Protein AF-A0A5S3YLX5-F1 (afdb_monomer_lite)

Foldseek 3Di:
DVPPDDPVQDPVNVVVCLVPPLPQVVVLCVLVVVLVVVVVVLVVQCPDPVDDQQAAEAEDEASSLLSQLQNQLVPVSHAEYERAAYQQDPPSNVNSRSLVRLLSRPHNYYHYHHDCDDPRAHPVSSVVSVVSNVD

Radius of gyration: 15.08 Å; chains: 1; bounding box: 37×38×43 Å

Sequence (135 aa):
HGKRKNPDYNLIDVMRDIDWWGKREPYENMVIDSVKDHRVLIDWIATQPQFDQNQISVAGYSMGGQISLILAALDKRVDNVLSIVPPYLTNAVARVAIKNFATAVDSPKVWLVSADDDEYASERENEALFDAIAS

Structure (mmCIF, N/CA/C/O backbone):
data_AF-A0A5S3YLX5-F1
#
_entry.id   AF-A0A5S3YLX5-F1
#
loop_
_atom_site.group_PDB
_atom_site.id
_atom_site.type_symbol
_atom_site.label_atom_id
_atom_site.label_alt_id
_atom_site.label_comp_id
_atom_site.label_asym_id
_atom_site.label_entity_id
_atom_site.label_seq_id
_atom_site.pdbx_PDB_ins_code
_atom_site.Cartn_x
_atom_site.Cartn_y
_atom_site.Cartn_z
_atom_site.occupancy
_atom_site.B_iso_or_equiv
_atom_site.auth_seq_id
_atom_site.auth_comp_id
_atom_site.auth_asym_id
_atom_site.auth_atom_id
_atom_site.pdbx_PDB_model_num
ATOM 1 N N . HIS A 1 1 ? -6.038 -13.917 -3.018 1.00 53.56 1 HIS A N 1
ATOM 2 C CA . HIS A 1 1 ? -5.029 -14.506 -3.944 1.00 53.56 1 HIS A CA 1
ATOM 3 C C . HIS A 1 1 ? -5.246 -15.972 -4.363 1.00 53.56 1 HIS A C 1
ATOM 5 O O . HIS A 1 1 ? -4.885 -16.309 -5.483 1.00 53.56 1 HIS A O 1
ATOM 11 N N . GLY A 1 2 ? -5.821 -16.860 -3.537 1.00 56.88 2 GLY A N 1
ATOM 12 C CA . GLY A 1 2 ? -5.718 -18.322 -3.737 1.00 56.88 2 GLY A CA 1
ATOM 13 C C . GLY A 1 2 ? -6.215 -18.921 -5.068 1.00 56.88 2 GLY A C 1
ATOM 14 O O . GLY A 1 2 ? -5.573 -19.831 -5.572 1.00 56.88 2 GLY A O 1
ATOM 15 N N . LYS A 1 3 ? -7.313 -18.423 -5.663 1.00 57.94 3 LYS A N 1
ATOM 16 C CA . LYS A 1 3 ? -7.884 -18.991 -6.911 1.00 57.94 3 LYS A CA 1
ATOM 17 C C . LYS A 1 3 ? -7.549 -18.223 -8.197 1.00 57.94 3 LYS A C 1
ATOM 19 O O . LYS A 1 3 ? -7.834 -18.716 -9.278 1.00 57.94 3 LYS A O 1
ATOM 24 N N . ARG A 1 4 ? -6.980 -17.018 -8.081 1.00 69.94 4 ARG A N 1
ATOM 25 C CA . ARG A 1 4 ? -6.622 -16.147 -9.221 1.00 69.94 4 ARG A CA 1
ATOM 26 C C . ARG A 1 4 ? -5.136 -16.191 -9.569 1.00 69.94 4 ARG A C 1
ATOM 28 O O . ARG A 1 4 ? -4.715 -15.577 -10.540 1.00 69.94 4 ARG A O 1
ATOM 35 N N . LYS A 1 5 ? -4.336 -16.889 -8.763 1.00 67.44 5 LYS A N 1
ATOM 36 C CA . LYS A 1 5 ? -2.916 -17.078 -9.036 1.00 67.44 5 LYS A CA 1
ATOM 37 C C . LYS A 1 5 ? -2.777 -18.012 -10.238 1.00 67.44 5 LYS A C 1
ATOM 39 O O . LYS A 1 5 ? -3.171 -19.171 -10.147 1.00 67.44 5 LYS A O 1
ATOM 44 N N . ASN A 1 6 ? -2.224 -17.506 -11.336 1.00 75.81 6 ASN A N 1
ATOM 45 C CA . ASN A 1 6 ? -1.800 -18.343 -12.448 1.00 75.81 6 ASN A CA 1
ATOM 46 C C . ASN A 1 6 ? -0.434 -18.961 -12.084 1.00 75.81 6 ASN A C 1
ATOM 48 O O . ASN A 1 6 ? 0.520 -18.208 -11.882 1.00 75.81 6 ASN A O 1
ATOM 52 N N . PRO A 1 7 ? -0.318 -20.290 -11.923 1.00 75.06 7 PRO A N 1
ATOM 53 C CA . PRO A 1 7 ? 0.957 -20.921 -11.588 1.00 75.06 7 PRO A CA 1
ATOM 54 C C . PRO A 1 7 ? 2.015 -20.742 -12.687 1.00 75.06 7 PRO A C 1
ATOM 56 O O . PRO A 1 7 ? 3.198 -20.704 -12.361 1.00 75.06 7 PRO A O 1
ATOM 59 N N . ASP A 1 8 ? 1.591 -20.554 -13.939 1.00 81.31 8 ASP A N 1
ATOM 60 C CA . ASP A 1 8 ? 2.469 -20.415 -15.107 1.00 81.31 8 ASP A CA 1
ATOM 61 C C . ASP A 1 8 ? 2.778 -18.949 -15.463 1.00 81.31 8 ASP A C 1
ATOM 63 O O . ASP A 1 8 ? 3.455 -18.678 -16.450 1.00 81.31 8 ASP A O 1
ATOM 67 N N . TYR A 1 9 ? 2.255 -17.991 -14.689 1.00 80.62 9 TYR A N 1
ATOM 68 C CA . TYR A 1 9 ? 2.477 -16.560 -14.899 1.00 80.62 9 TYR A CA 1
ATOM 69 C C . TYR A 1 9 ? 2.551 -15.848 -13.547 1.00 80.62 9 TYR A C 1
ATOM 71 O O . TYR A 1 9 ? 1.534 -15.481 -12.946 1.00 80.62 9 TYR A O 1
ATOM 79 N N . ASN A 1 10 ? 3.772 -15.740 -13.026 1.00 82.88 10 ASN A N 1
ATOM 80 C CA . ASN A 1 10 ? 4.043 -15.267 -11.673 1.00 82.88 10 ASN A CA 1
ATOM 81 C C . ASN A 1 10 ? 4.388 -13.765 -11.645 1.00 82.88 10 ASN A C 1
ATOM 83 O O . ASN A 1 10 ? 4.417 -13.089 -12.668 1.00 82.88 10 ASN A O 1
ATOM 87 N N . LEU A 1 11 ? 4.634 -13.222 -10.448 1.00 80.94 11 LEU A N 1
ATOM 88 C CA . LEU A 1 11 ? 4.912 -11.793 -10.277 1.00 80.94 11 LEU A CA 1
ATOM 89 C C . LEU A 1 11 ? 6.159 -11.328 -11.047 1.00 80.94 11 LEU A C 1
ATOM 91 O O . LEU A 1 11 ? 6.144 -10.232 -11.589 1.00 80.94 11 LEU A O 1
ATOM 95 N N . ILE A 1 12 ? 7.205 -12.153 -11.141 1.00 82.75 12 ILE A N 1
ATOM 96 C CA . ILE A 1 12 ? 8.420 -11.820 -11.898 1.00 82.75 12 ILE A CA 1
ATOM 97 C C . ILE A 1 12 ? 8.087 -11.694 -13.386 1.00 82.75 12 ILE A C 1
ATOM 99 O O . ILE A 1 12 ? 8.547 -10.759 -14.034 1.00 82.75 12 ILE A O 1
ATOM 103 N N . ASP A 1 13 ? 7.259 -12.596 -13.918 1.00 84.06 13 ASP A N 1
ATOM 104 C CA . ASP A 1 13 ? 6.819 -12.535 -15.316 1.00 84.06 13 ASP A CA 1
ATOM 105 C C . ASP A 1 13 ? 5.994 -11.271 -15.573 1.00 84.06 13 ASP A C 1
ATOM 107 O O . ASP A 1 13 ? 6.208 -10.585 -16.566 1.00 84.06 13 ASP A O 1
ATOM 111 N N . VAL A 1 14 ? 5.109 -10.917 -14.635 1.00 84.62 14 VAL A N 1
ATOM 112 C CA . VAL A 1 14 ? 4.313 -9.685 -14.693 1.00 84.62 14 VAL A CA 1
ATOM 113 C C . VAL A 1 14 ? 5.202 -8.440 -14.671 1.00 84.62 14 VAL A C 1
ATOM 115 O O . VAL A 1 14 ? 4.984 -7.537 -15.474 1.00 84.62 14 VAL A O 1
ATOM 118 N N . MET A 1 15 ? 6.197 -8.377 -13.781 1.00 82.19 15 MET A N 1
ATOM 119 C CA . MET A 1 15 ? 7.110 -7.231 -13.691 1.00 82.19 15 MET A CA 1
ATOM 120 C C . MET A 1 15 ? 7.972 -7.109 -14.953 1.00 82.19 15 MET A C 1
ATOM 122 O O . MET A 1 15 ? 8.039 -6.035 -15.543 1.00 82.19 15 MET A O 1
ATOM 126 N N . ARG A 1 16 ? 8.505 -8.224 -15.471 1.00 83.19 16 ARG A N 1
ATOM 127 C CA . ARG A 1 16 ? 9.211 -8.239 -16.764 1.00 83.19 16 ARG A CA 1
ATOM 128 C C . ARG A 1 16 ? 8.330 -7.780 -17.919 1.00 83.19 16 ARG A C 1
ATOM 130 O O . ARG A 1 16 ? 8.790 -7.043 -18.785 1.00 83.19 16 ARG A O 1
ATOM 137 N N . ASP A 1 17 ? 7.069 -8.202 -17.946 1.00 84.12 17 ASP A N 1
ATOM 138 C CA . ASP A 1 17 ? 6.129 -7.808 -18.992 1.00 84.12 17 ASP A CA 1
ATOM 139 C C . ASP A 1 17 ? 5.746 -6.320 -18.915 1.00 84.12 17 ASP A C 1
ATOM 141 O O . ASP A 1 17 ? 5.481 -5.700 -19.951 1.00 84.12 17 ASP A O 1
ATOM 145 N N . ILE A 1 18 ? 5.755 -5.723 -17.720 1.00 82.69 18 ILE A N 1
ATOM 146 C CA . ILE A 1 18 ? 5.655 -4.268 -17.550 1.00 82.69 18 ILE A CA 1
ATOM 147 C C . ILE A 1 18 ? 6.885 -3.584 -18.151 1.00 82.69 18 ILE A C 1
ATOM 149 O O . ILE A 1 18 ? 6.719 -2.676 -18.966 1.00 82.69 18 ILE A O 1
ATOM 153 N N . ASP A 1 19 ? 8.088 -4.037 -17.802 1.00 78.94 19 ASP A N 1
ATOM 154 C CA . ASP A 1 19 ? 9.333 -3.368 -18.193 1.00 78.94 19 ASP A CA 1
ATOM 155 C C . ASP A 1 19 ? 9.627 -3.496 -19.690 1.00 78.94 19 ASP A C 1
ATOM 157 O O . ASP A 1 19 ? 10.049 -2.537 -20.337 1.00 78.94 19 ASP A O 1
ATOM 161 N N . TRP A 1 20 ? 9.395 -4.676 -20.269 1.00 78.31 20 TRP A N 1
ATOM 162 C CA . TRP A 1 20 ? 9.749 -4.963 -21.662 1.00 78.31 20 TRP A CA 1
ATOM 163 C C . TRP A 1 20 ? 8.626 -4.650 -22.644 1.00 78.31 20 TRP A C 1
ATOM 165 O O . TRP A 1 20 ? 8.889 -4.240 -23.774 1.00 78.31 20 TRP A O 1
ATOM 175 N N . TRP A 1 21 ? 7.375 -4.853 -22.230 1.00 79.19 21 TRP A N 1
ATOM 176 C CA . TRP A 1 21 ? 6.220 -4.798 -23.130 1.00 79.19 21 TRP A CA 1
ATOM 177 C C . TRP A 1 21 ? 5.171 -3.770 -22.708 1.00 79.19 21 TRP A C 1
ATOM 179 O O . TRP A 1 21 ? 4.185 -3.583 -23.421 1.00 79.19 21 TRP A O 1
ATOM 189 N N . GLY A 1 22 ? 5.344 -3.109 -21.559 1.00 78.56 22 GLY A N 1
ATOM 190 C CA . GLY A 1 22 ? 4.373 -2.156 -21.033 1.00 78.56 22 GLY A CA 1
ATOM 191 C C . GLY A 1 22 ? 3.015 -2.784 -20.714 1.00 78.56 22 GLY A C 1
ATOM 192 O O . GLY A 1 22 ? 2.015 -2.064 -20.710 1.00 78.56 22 GLY A O 1
ATOM 193 N N . LYS A 1 23 ? 2.931 -4.104 -20.481 1.00 82.69 23 LYS A N 1
ATOM 194 C CA . LYS A 1 23 ? 1.659 -4.791 -20.193 1.00 82.69 23 LYS A CA 1
ATOM 195 C C . LYS A 1 23 ? 1.229 -4.547 -18.748 1.00 82.69 23 LYS A C 1
ATOM 197 O O . LYS A 1 23 ? 1.538 -5.305 -17.837 1.00 82.69 23 LYS A O 1
ATOM 202 N N . ARG A 1 24 ? 0.470 -3.472 -18.565 1.00 83.56 24 ARG A N 1
ATOM 203 C CA . ARG A 1 24 ? 0.071 -2.929 -17.252 1.00 83.56 24 ARG A CA 1
ATOM 204 C C . ARG A 1 24 ? -1.039 -3.727 -16.581 1.00 83.56 24 ARG A C 1
ATOM 206 O O . ARG A 1 24 ? -1.038 -3.915 -15.369 1.00 83.56 24 ARG A O 1
ATOM 213 N N . GLU A 1 25 ? -1.986 -4.191 -17.390 1.00 87.19 25 GLU A N 1
ATOM 214 C CA . GLU A 1 25 ? -3.256 -4.754 -16.931 1.00 87.19 25 GLU A CA 1
ATOM 215 C C . GLU A 1 25 ? -3.099 -5.927 -15.946 1.00 87.19 25 GLU A C 1
ATOM 217 O O . GLU A 1 25 ? -3.796 -5.921 -14.931 1.00 87.19 25 GLU A O 1
ATOM 222 N N . PRO A 1 26 ? -2.189 -6.905 -16.143 1.00 87.44 26 PRO A N 1
ATOM 223 C CA . PRO A 1 26 ? -2.037 -7.994 -15.182 1.00 87.44 26 PRO A CA 1
ATOM 224 C C . PRO A 1 26 ? -1.614 -7.519 -13.789 1.00 87.44 26 PRO A C 1
ATOM 226 O O . PRO A 1 26 ? -2.128 -8.020 -12.790 1.00 87.44 26 PRO A O 1
ATOM 229 N N . TYR A 1 27 ? -0.717 -6.534 -13.719 1.00 87.88 27 TYR A N 1
ATOM 230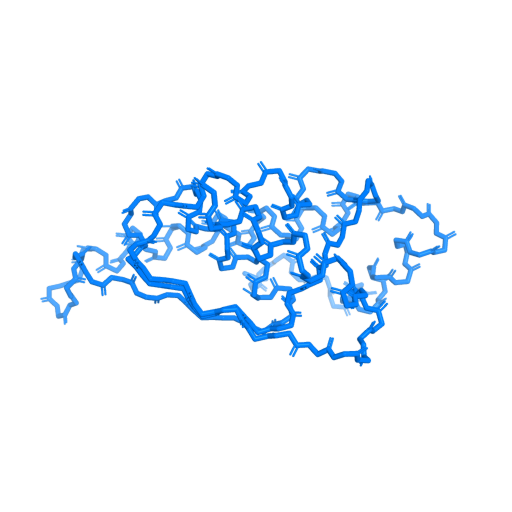 C CA . TYR A 1 27 ? -0.274 -5.956 -12.455 1.00 87.88 27 TYR A CA 1
ATOM 231 C C . TYR A 1 27 ? -1.367 -5.108 -11.806 1.00 87.88 27 TYR A C 1
ATOM 233 O O . TYR A 1 27 ? -1.659 -5.268 -10.622 1.00 87.88 27 TYR A O 1
ATOM 241 N N . GLU A 1 28 ? -2.019 -4.243 -12.591 1.00 89.50 28 GLU A N 1
ATOM 242 C CA . GLU A 1 28 ? -3.141 -3.427 -12.120 1.00 89.50 28 GLU A CA 1
ATOM 243 C C . GLU A 1 28 ? -4.247 -4.311 -11.540 1.00 89.50 28 GLU A C 1
ATOM 245 O O . GLU A 1 28 ? -4.697 -4.082 -10.418 1.00 89.50 28 GLU A O 1
ATOM 250 N N . ASN A 1 29 ? -4.635 -5.364 -12.263 1.00 90.38 29 ASN A N 1
ATOM 251 C CA . ASN A 1 29 ? -5.632 -6.320 -11.800 1.00 90.38 29 ASN A CA 1
ATOM 252 C C . ASN A 1 29 ? -5.174 -7.024 -10.526 1.00 90.38 29 ASN A C 1
ATOM 254 O O . ASN A 1 29 ? -5.972 -7.144 -9.603 1.00 90.38 29 ASN A O 1
ATOM 258 N N . MET A 1 30 ? -3.903 -7.427 -10.431 1.00 89.69 30 MET A N 1
ATOM 259 C CA . MET A 1 30 ? -3.359 -8.052 -9.224 1.00 89.69 30 MET A CA 1
ATOM 260 C C . MET A 1 30 ? -3.483 -7.133 -8.003 1.00 89.69 30 MET A C 1
ATOM 262 O O . MET A 1 30 ? -3.994 -7.567 -6.969 1.00 89.69 30 MET A O 1
ATOM 266 N N . VAL A 1 31 ? -3.086 -5.862 -8.112 1.00 91.88 31 VAL A N 1
ATOM 267 C CA . VAL A 1 31 ? -3.188 -4.891 -7.009 1.00 91.88 31 VAL A CA 1
ATOM 268 C C . VAL A 1 31 ? -4.650 -4.578 -6.675 1.00 91.88 31 VAL A C 1
ATOM 270 O O . VAL A 1 31 ? -5.030 -4.642 -5.506 1.00 91.88 31 VAL A O 1
ATOM 273 N N . ILE A 1 32 ? -5.501 -4.319 -7.673 1.00 92.31 32 ILE A N 1
ATOM 274 C CA . ILE A 1 32 ? -6.938 -4.045 -7.478 1.00 92.31 32 ILE A CA 1
ATOM 275 C C . ILE A 1 32 ? -7.619 -5.207 -6.755 1.00 92.31 32 ILE A C 1
ATOM 277 O O . ILE A 1 32 ? -8.369 -5.015 -5.796 1.00 92.31 32 ILE A O 1
ATOM 281 N N . ASP A 1 33 ? -7.363 -6.424 -7.216 1.00 93.25 33 ASP A N 1
ATOM 282 C CA . ASP A 1 33 ? -7.941 -7.633 -6.656 1.00 93.25 33 ASP A CA 1
ATOM 283 C C . ASP A 1 33 ? -7.437 -7.914 -5.246 1.00 93.25 33 ASP A C 1
ATOM 285 O O . ASP A 1 33 ? -8.208 -8.372 -4.399 1.00 93.25 33 ASP A O 1
ATOM 289 N N . SER A 1 34 ? -6.174 -7.588 -4.977 1.00 94.12 34 SER A N 1
ATOM 290 C CA . SER A 1 34 ? -5.610 -7.624 -3.633 1.00 94.12 34 SER A CA 1
ATOM 291 C C . SER A 1 34 ? -6.334 -6.653 -2.717 1.00 94.12 34 SER A C 1
ATOM 293 O O . SER A 1 34 ? -6.821 -7.071 -1.674 1.00 94.12 34 SER A O 1
ATOM 295 N N . VAL A 1 35 ? -6.463 -5.382 -3.100 1.00 94.81 35 VAL A N 1
ATOM 296 C CA . VAL A 1 35 ? -7.157 -4.369 -2.291 1.00 94.81 35 VAL A CA 1
ATOM 297 C C . VAL A 1 35 ? -8.595 -4.807 -1.997 1.00 94.81 35 VAL A C 1
ATOM 299 O O . VAL A 1 35 ? -9.028 -4.743 -0.849 1.00 94.81 35 VAL A O 1
ATOM 302 N N . LYS A 1 36 ? -9.320 -5.338 -2.992 1.00 95.44 36 LYS A N 1
ATOM 303 C CA . LYS A 1 36 ? -10.670 -5.896 -2.793 1.00 95.44 36 LYS A CA 1
ATOM 304 C C . LYS A 1 36 ? -10.682 -7.043 -1.780 1.00 95.44 36 LYS A C 1
ATOM 306 O O . LYS A 1 36 ? -11.513 -7.027 -0.878 1.00 95.44 36 LYS A O 1
ATOM 311 N N . ASP A 1 37 ? -9.762 -8.003 -1.904 1.00 95.75 37 ASP A N 1
ATOM 312 C CA . ASP A 1 37 ? -9.651 -9.126 -0.960 1.00 95.75 37 ASP A CA 1
ATOM 313 C C . ASP A 1 37 ? -9.408 -8.629 0.473 1.00 95.75 37 ASP A C 1
ATOM 315 O O . ASP A 1 37 ? -10.032 -9.125 1.409 1.00 95.75 37 ASP A O 1
ATOM 319 N N . HIS A 1 38 ? -8.537 -7.631 0.653 1.00 96.44 38 HIS A N 1
ATOM 320 C CA . HIS A 1 38 ? -8.230 -7.085 1.977 1.00 96.44 38 HIS A CA 1
ATOM 321 C C . HIS A 1 38 ? -9.410 -6.305 2.567 1.00 96.44 38 HIS A C 1
ATOM 323 O O . HIS A 1 38 ? -9.653 -6.409 3.763 1.00 96.44 38 HIS A O 1
ATOM 329 N N . ARG A 1 39 ? -10.200 -5.592 1.755 1.00 96.62 39 ARG A N 1
ATOM 330 C CA . ARG A 1 39 ? -11.425 -4.931 2.240 1.00 96.62 39 ARG A CA 1
ATOM 331 C C . ARG A 1 39 ? -12.480 -5.933 2.701 1.00 96.62 39 ARG A C 1
ATOM 333 O O . ARG A 1 39 ? -13.053 -5.746 3.766 1.00 96.62 39 ARG A O 1
ATOM 340 N N . VAL A 1 40 ? -12.662 -7.033 1.966 1.00 97.00 40 VAL A N 1
ATOM 341 C CA . VAL A 1 40 ? -13.542 -8.138 2.395 1.00 97.00 40 VAL A CA 1
ATOM 342 C C . VAL A 1 40 ? -13.031 -8.779 3.689 1.00 97.00 40 VAL A C 1
ATOM 344 O O . VAL A 1 40 ? -13.822 -9.122 4.566 1.00 97.00 40 VAL A O 1
ATOM 347 N N . LEU A 1 41 ? -11.711 -8.925 3.840 1.00 95.81 41 LEU A N 1
ATOM 348 C CA . LEU A 1 41 ? -11.119 -9.391 5.093 1.00 95.81 41 LEU A CA 1
ATOM 349 C C . LEU A 1 41 ? -11.398 -8.416 6.245 1.00 95.81 41 LEU A C 1
ATOM 351 O O . LEU A 1 41 ? -11.776 -8.869 7.319 1.00 95.81 41 LEU A O 1
ATOM 355 N N . ILE A 1 42 ? -11.257 -7.105 6.032 1.00 95.94 42 ILE A N 1
ATOM 356 C CA . ILE A 1 42 ? -11.579 -6.087 7.042 1.00 95.94 42 ILE A CA 1
ATOM 357 C C . ILE A 1 42 ? -13.067 -6.141 7.413 1.00 95.94 42 ILE A C 1
ATOM 359 O O . ILE A 1 42 ? -13.388 -6.097 8.598 1.00 95.94 42 ILE A O 1
ATOM 363 N N . ASP A 1 43 ? -13.968 -6.297 6.436 1.00 96.62 43 ASP A N 1
ATOM 364 C CA . ASP A 1 43 ? -15.404 -6.473 6.696 1.00 96.62 43 ASP A CA 1
ATOM 365 C C . ASP A 1 43 ? -15.652 -7.662 7.626 1.00 96.62 43 ASP A C 1
ATOM 367 O O . ASP A 1 43 ? -16.410 -7.550 8.586 1.00 96.62 43 ASP A O 1
ATOM 371 N N . TRP A 1 44 ? -14.973 -8.786 7.387 1.00 96.44 44 TRP A N 1
ATOM 372 C CA . TRP A 1 44 ? -15.070 -9.956 8.253 1.00 96.44 44 TRP A CA 1
ATOM 373 C C . TRP A 1 44 ? -14.432 -9.733 9.630 1.00 96.44 44 TRP A C 1
ATOM 375 O O . TRP A 1 44 ? -15.018 -10.142 10.631 1.00 96.44 44 TRP A O 1
ATOM 385 N N . ILE A 1 45 ? -13.263 -9.082 9.711 1.00 95.19 45 ILE A N 1
ATOM 386 C CA . ILE A 1 45 ? -12.591 -8.749 10.980 1.00 95.19 45 ILE A CA 1
ATOM 387 C C . ILE A 1 45 ? -13.514 -7.900 11.857 1.0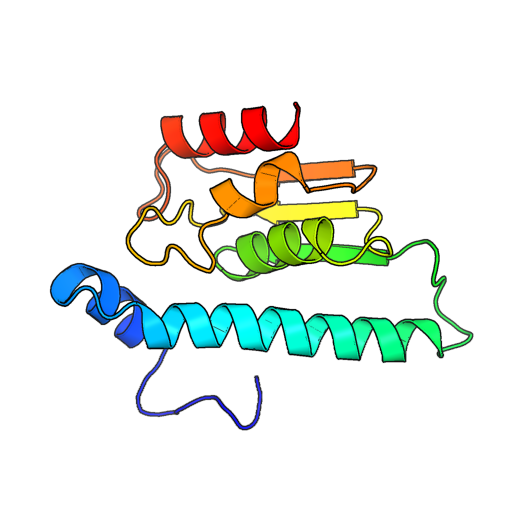0 95.19 45 ILE A C 1
ATOM 389 O O . ILE A 1 45 ? -13.647 -8.191 13.043 1.00 95.19 45 ILE A O 1
ATOM 393 N N . ALA A 1 46 ? -14.206 -6.920 11.271 1.00 94.06 46 ALA A N 1
ATOM 394 C CA . ALA A 1 46 ? -15.123 -6.035 11.985 1.00 94.06 46 ALA A CA 1
ATOM 395 C C . ALA A 1 46 ? -16.324 -6.768 12.614 1.00 94.06 46 ALA A C 1
ATOM 397 O O . ALA A 1 46 ? -16.920 -6.264 13.563 1.00 94.06 46 ALA A O 1
ATOM 398 N N . THR A 1 47 ? -16.678 -7.970 12.137 1.00 95.50 47 THR A N 1
ATOM 399 C CA . THR A 1 47 ? -17.744 -8.782 12.752 1.00 95.50 47 THR A CA 1
ATOM 400 C C . THR A 1 47 ? -17.249 -9.708 13.864 1.00 95.50 47 THR A C 1
ATOM 402 O O . THR A 1 47 ? -18.065 -10.396 14.478 1.00 95.50 47 THR A O 1
ATOM 405 N N . GLN A 1 48 ? -15.938 -9.797 14.107 1.00 97.00 48 GLN A N 1
ATOM 406 C CA . GLN A 1 48 ? -15.390 -10.712 15.106 1.00 97.00 48 GLN A CA 1
ATOM 407 C C . GLN A 1 48 ? -15.302 -10.030 16.481 1.00 97.00 48 GLN A C 1
ATOM 409 O O . GLN A 1 48 ? -14.606 -9.026 16.615 1.00 97.00 48 GLN A O 1
ATOM 414 N N . PRO A 1 49 ? -15.929 -10.579 17.536 1.00 96.19 49 PRO A N 1
ATOM 415 C CA . PRO A 1 49 ? -15.990 -9.925 18.847 1.00 96.19 49 PRO A CA 1
ATOM 416 C C . PRO A 1 49 ? -14.632 -9.808 19.557 1.00 96.19 49 PRO A C 1
ATOM 418 O O . PRO A 1 49 ? -14.498 -9.024 20.491 1.00 96.19 49 PRO A O 1
ATOM 421 N N . GLN A 1 50 ? -13.632 -10.595 19.153 1.00 96.50 50 GLN A N 1
ATOM 422 C CA . GLN A 1 50 ? -12.286 -10.571 19.728 1.00 96.50 50 GLN A CA 1
ATOM 423 C C . GLN A 1 50 ? -11.362 -9.492 19.140 1.00 96.50 50 GLN A C 1
ATOM 425 O O . GLN A 1 50 ? -10.249 -9.335 19.639 1.00 96.50 50 GLN A O 1
ATOM 430 N N . PHE A 1 51 ? -11.774 -8.791 18.078 1.00 95.56 51 PHE A N 1
ATOM 431 C CA . PHE A 1 51 ? -10.970 -7.747 17.440 1.00 95.56 51 PHE A CA 1
ATOM 432 C C . PHE A 1 51 ? -11.594 -6.368 17.657 1.00 95.56 51 PHE A C 1
ATOM 434 O O . PHE A 1 51 ? -12.812 -6.206 17.614 1.00 95.56 51 PHE A O 1
ATOM 441 N N . ASP A 1 52 ? -10.747 -5.364 17.877 1.00 94.00 52 ASP A N 1
ATOM 442 C CA . ASP A 1 52 ? -11.181 -3.972 17.940 1.00 94.00 52 ASP A CA 1
ATOM 443 C C . ASP A 1 52 ? -11.304 -3.410 16.520 1.00 94.00 52 ASP A C 1
ATOM 445 O O . ASP A 1 52 ? -10.311 -3.146 15.844 1.00 94.00 52 ASP A O 1
ATOM 449 N N . GLN A 1 53 ? -12.542 -3.234 16.062 1.00 91.44 53 GLN A N 1
ATOM 450 C CA . GLN A 1 53 ? -12.838 -2.699 14.730 1.00 91.44 53 GLN A CA 1
ATOM 451 C C . GLN A 1 53 ? -12.438 -1.225 14.544 1.00 91.44 53 GLN A C 1
ATOM 453 O O . GLN A 1 53 ? -12.469 -0.747 13.414 1.00 91.44 53 GLN A O 1
ATOM 458 N N . ASN A 1 54 ? -12.091 -0.513 15.623 1.00 90.31 54 ASN A N 1
ATOM 459 C CA . ASN A 1 54 ? -11.624 0.877 15.580 1.00 90.31 54 ASN A CA 1
ATOM 460 C C . ASN A 1 54 ? -10.095 0.990 15.707 1.00 90.31 54 ASN A C 1
ATOM 462 O O . ASN A 1 54 ? -9.591 2.078 15.970 1.00 90.31 54 ASN A O 1
ATOM 466 N N . GLN A 1 55 ? -9.378 -0.139 15.648 1.00 92.94 55 GLN A N 1
ATOM 467 C CA . GLN A 1 55 ? -7.918 -0.186 15.700 1.00 92.94 55 GLN A CA 1
ATOM 468 C C . GLN A 1 55 ? -7.376 -1.211 14.704 1.00 92.94 55 GLN A C 1
ATOM 470 O O . GLN A 1 55 ? -6.829 -2.256 15.070 1.00 92.94 55 GLN A O 1
ATOM 475 N N . ILE A 1 56 ? -7.509 -0.907 13.415 1.00 95.38 56 ILE A N 1
ATOM 476 C CA . ILE A 1 56 ? -7.014 -1.753 12.331 1.00 95.38 56 ILE A CA 1
ATOM 477 C C . ILE A 1 56 ? -5.710 -1.171 11.801 1.00 95.38 56 ILE A C 1
ATOM 479 O O . ILE A 1 56 ? -5.646 -0.058 11.288 1.00 95.38 56 ILE A O 1
ATOM 483 N N . SER A 1 57 ? -4.645 -1.964 11.903 1.00 96.31 57 SER A N 1
ATOM 484 C CA . SER A 1 57 ? -3.340 -1.625 11.337 1.00 96.31 57 SER A CA 1
ATOM 485 C C . SER A 1 57 ? -3.006 -2.567 10.191 1.00 96.31 57 SER A C 1
ATOM 487 O O . SER A 1 57 ? -3.228 -3.776 10.288 1.00 96.31 57 SER A O 1
ATOM 489 N N . VAL A 1 58 ? -2.450 -2.020 9.117 1.00 96.69 58 VAL A N 1
ATOM 490 C CA . VAL A 1 58 ? -2.024 -2.781 7.940 1.00 96.69 58 VAL A CA 1
ATOM 491 C C . VAL A 1 58 ? -0.529 -2.604 7.733 1.00 96.69 58 VAL A C 1
ATOM 493 O O . VAL A 1 58 ? 0.028 -1.530 7.953 1.00 96.69 58 VAL A O 1
ATOM 496 N N . ALA A 1 59 ? 0.137 -3.678 7.333 1.00 97.19 59 ALA A N 1
ATOM 497 C CA . ALA A 1 59 ? 1.563 -3.662 7.068 1.00 97.19 59 ALA A CA 1
ATOM 498 C C . ALA A 1 59 ? 1.866 -4.458 5.805 1.00 97.19 59 ALA A C 1
ATOM 500 O O . ALA A 1 59 ? 1.267 -5.512 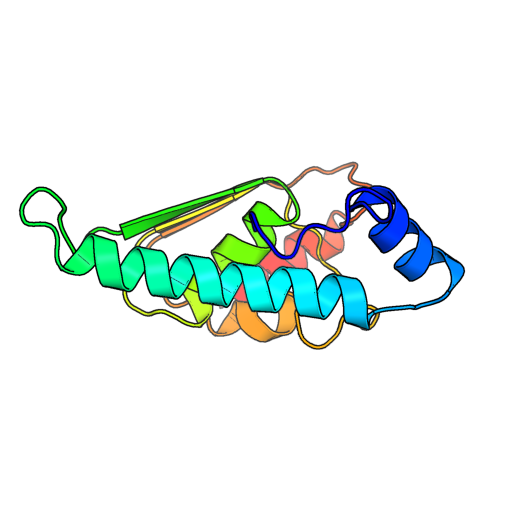5.570 1.00 97.19 59 ALA A O 1
ATOM 501 N N . GLY A 1 60 ? 2.828 -3.987 5.018 1.00 96.75 60 GLY A N 1
ATOM 502 C CA . GLY A 1 60 ? 3.214 -4.676 3.802 1.00 96.75 60 GLY A CA 1
ATOM 503 C C . GLY A 1 60 ? 4.596 -4.304 3.291 1.00 96.75 60 GLY A C 1
ATOM 504 O O . GLY A 1 60 ? 5.092 -3.204 3.513 1.00 96.75 60 GLY A O 1
ATOM 505 N N . TYR A 1 61 ? 5.193 -5.258 2.581 1.00 95.00 61 TYR A N 1
ATOM 506 C CA . TYR A 1 61 ? 6.499 -5.149 1.942 1.00 95.00 61 TYR A CA 1
ATOM 507 C C . TYR A 1 61 ? 6.352 -5.141 0.418 1.00 95.00 61 TYR A C 1
ATOM 509 O O . TYR A 1 61 ? 5.555 -5.917 -0.121 1.00 95.00 61 TYR A O 1
ATOM 517 N N . SER A 1 62 ? 7.122 -4.300 -0.275 1.00 92.56 62 SER A N 1
ATOM 518 C CA . SER A 1 62 ? 7.111 -4.161 -1.734 1.00 92.56 62 SER A CA 1
ATOM 519 C C . SER A 1 62 ? 5.690 -3.895 -2.257 1.00 92.56 62 SER A C 1
ATOM 521 O O . SER A 1 62 ? 5.023 -2.973 -1.784 1.00 92.56 62 SER A O 1
ATOM 523 N N . MET A 1 63 ? 5.162 -4.717 -3.169 1.00 91.94 63 MET A N 1
ATOM 524 C CA . MET A 1 63 ? 3.766 -4.635 -3.631 1.00 91.94 63 MET A CA 1
ATOM 525 C C . MET A 1 63 ? 2.759 -4.638 -2.464 1.00 91.94 63 MET A C 1
ATOM 527 O O . MET A 1 63 ? 1.731 -3.969 -2.523 1.00 91.94 63 MET A O 1
ATOM 531 N N . GLY A 1 64 ? 3.054 -5.344 -1.368 1.00 94.12 64 GLY A N 1
ATOM 532 C CA . GLY A 1 64 ? 2.239 -5.304 -0.15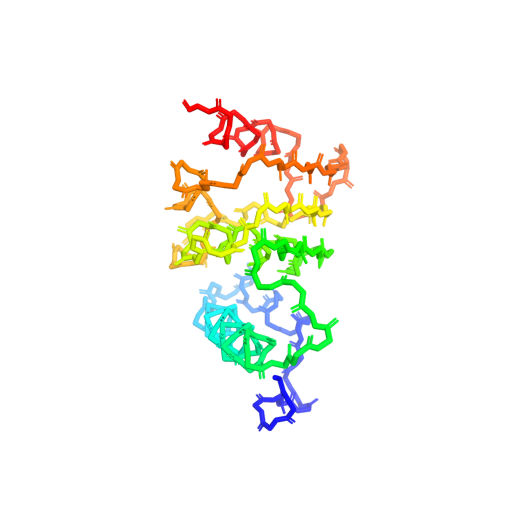4 1.00 94.12 64 GLY A CA 1
ATOM 533 C C . GLY A 1 64 ? 2.243 -3.933 0.529 1.00 94.12 64 GLY A C 1
ATOM 534 O O . GLY A 1 64 ? 1.218 -3.528 1.075 1.00 94.12 64 GLY A O 1
ATOM 535 N N . GLY A 1 65 ? 3.362 -3.206 0.486 1.00 94.75 65 GLY A N 1
ATOM 536 C CA . GLY A 1 65 ? 3.464 -1.833 0.990 1.00 94.75 65 GLY A CA 1
ATOM 537 C C . GLY A 1 65 ? 2.608 -0.875 0.164 1.00 94.75 65 GLY A C 1
ATOM 538 O O . GLY A 1 65 ? 1.811 -0.116 0.714 1.00 94.75 65 GLY A O 1
ATOM 539 N N . GLN A 1 66 ? 2.660 -1.002 -1.166 1.00 94.25 66 GLN A N 1
ATOM 540 C CA . GLN A 1 66 ? 1.766 -0.270 -2.068 1.00 94.25 66 GLN A CA 1
ATOM 541 C C . GLN A 1 66 ? 0.291 -0.575 -1.770 1.00 94.25 66 GLN A C 1
ATOM 543 O O . GLN A 1 66 ? -0.504 0.347 -1.607 1.00 94.25 66 GLN A O 1
ATOM 548 N N . ILE A 1 67 ? -0.083 -1.856 -1.664 1.00 95.44 67 ILE A N 1
ATOM 549 C CA . ILE A 1 67 ? -1.457 -2.266 -1.332 1.00 95.44 67 ILE A CA 1
ATOM 550 C C . ILE A 1 67 ? -1.889 -1.674 0.012 1.00 95.44 67 ILE A C 1
ATOM 552 O O . ILE A 1 67 ? -3.018 -1.206 0.121 1.00 95.44 67 ILE A O 1
ATOM 556 N N . SER A 1 68 ? -1.004 -1.660 1.012 1.00 96.25 68 SER A N 1
ATOM 557 C CA . SER A 1 68 ? -1.292 -1.116 2.344 1.00 96.25 68 SER A CA 1
ATOM 558 C C . SER A 1 68 ? -1.601 0.382 2.296 1.00 96.25 68 SER A C 1
ATOM 560 O O . SER A 1 68 ? -2.585 0.818 2.889 1.00 96.25 68 SER A O 1
ATOM 562 N N . LEU A 1 69 ? -0.823 1.159 1.535 1.00 95.19 69 LEU A N 1
ATOM 563 C CA . LEU A 1 69 ? -1.070 2.592 1.351 1.00 95.19 69 LEU A CA 1
ATOM 564 C C . LEU A 1 69 ? -2.352 2.863 0.542 1.00 95.19 69 LEU A C 1
ATOM 566 O O . LEU A 1 69 ? -3.138 3.729 0.914 1.00 95.19 69 LEU A O 1
ATOM 570 N N . ILE A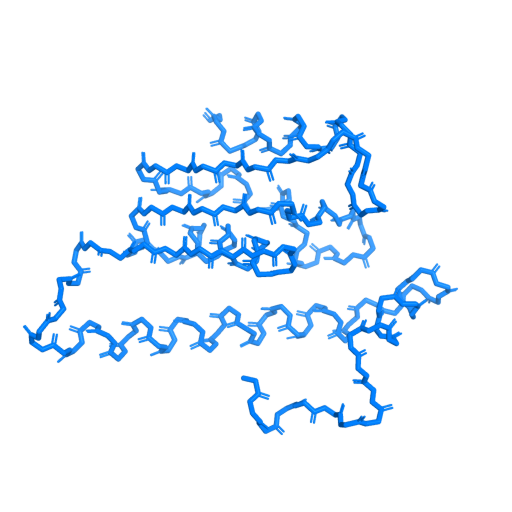 1 70 ? -2.617 2.098 -0.525 1.00 95.00 70 ILE A N 1
ATOM 571 C CA . ILE A 1 70 ? -3.875 2.218 -1.288 1.00 95.00 70 ILE A CA 1
ATOM 572 C C . ILE A 1 70 ? -5.077 1.885 -0.398 1.00 95.00 70 ILE A C 1
ATOM 574 O O . ILE A 1 70 ? -6.108 2.549 -0.461 1.00 95.00 70 ILE A O 1
ATOM 578 N N . LEU A 1 71 ? -4.961 0.850 0.433 1.00 95.25 71 LEU A N 1
ATOM 579 C CA . LEU A 1 71 ? -6.027 0.435 1.334 1.00 95.25 71 LEU A CA 1
ATOM 580 C C . LEU A 1 71 ? -6.339 1.526 2.365 1.00 95.25 71 LEU A C 1
ATOM 582 O O . LEU A 1 71 ? -7.509 1.819 2.582 1.00 95.25 71 LEU A O 1
ATOM 586 N N . ALA A 1 72 ? -5.312 2.175 2.910 1.00 95.06 72 ALA A N 1
ATOM 587 C CA . ALA A 1 72 ? -5.450 3.315 3.811 1.00 95.06 72 ALA A CA 1
ATOM 588 C C . ALA A 1 72 ? -6.093 4.549 3.168 1.00 95.06 72 ALA A C 1
ATOM 590 O O . ALA A 1 72 ? -6.859 5.257 3.813 1.00 95.06 72 ALA A O 1
ATOM 591 N N . ALA A 1 73 ? -5.838 4.782 1.880 1.00 94.19 73 ALA A N 1
ATOM 592 C CA . ALA A 1 73 ? -6.497 5.851 1.135 1.00 94.19 73 ALA A CA 1
ATOM 593 C C . ALA A 1 73 ? -7.980 5.564 0.825 1.00 94.19 73 ALA A C 1
ATOM 595 O O . ALA A 1 73 ? -8.768 6.483 0.608 1.00 94.19 73 ALA A O 1
ATOM 596 N N . LEU A 1 74 ? -8.377 4.288 0.750 1.00 94.00 74 LEU A N 1
ATOM 597 C CA . LEU A 1 74 ? -9.711 3.880 0.291 1.00 94.00 74 LEU A CA 1
ATOM 598 C C . LEU A 1 74 ? -10.645 3.386 1.402 1.00 94.00 74 LEU A C 1
ATOM 600 O O . LEU A 1 74 ? -11.859 3.328 1.186 1.00 94.00 74 LEU A O 1
ATOM 604 N N . ASP A 1 75 ? -10.114 2.988 2.556 1.00 94.38 75 ASP A N 1
ATOM 605 C CA . ASP A 1 75 ? -10.8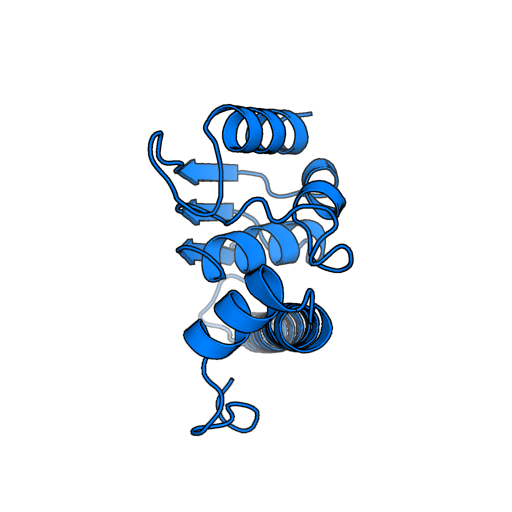79 2.409 3.657 1.00 94.38 75 ASP A CA 1
ATOM 606 C C . ASP A 1 75 ? -10.564 3.122 4.976 1.00 94.38 75 ASP A C 1
ATOM 608 O O . ASP A 1 75 ? -9.548 2.869 5.619 1.00 94.38 75 ASP A O 1
ATOM 612 N N . LYS A 1 76 ? -11.482 4.000 5.403 1.00 92.69 76 LYS A N 1
ATOM 613 C CA . LYS A 1 76 ? -11.343 4.844 6.605 1.00 92.69 76 LYS A CA 1
ATOM 614 C C . LYS A 1 76 ? -11.210 4.069 7.918 1.00 92.69 76 LYS A C 1
ATOM 616 O O . LYS A 1 76 ? -10.972 4.678 8.951 1.00 92.69 76 LYS A O 1
ATOM 621 N N . ARG A 1 77 ? -11.417 2.749 7.901 1.00 94.19 77 ARG A N 1
ATOM 622 C CA . ARG A 1 77 ? -11.207 1.892 9.072 1.00 94.19 77 ARG A CA 1
ATOM 623 C C . ARG A 1 77 ? -9.727 1.615 9.331 1.00 94.19 77 ARG A C 1
ATOM 625 O O . ARG A 1 77 ? -9.414 1.082 10.380 1.00 94.19 77 ARG A O 1
ATOM 632 N N . VAL A 1 78 ? -8.833 1.900 8.382 1.00 95.62 78 VAL A N 1
ATOM 633 C CA . VAL A 1 78 ? -7.392 1.684 8.548 1.00 95.62 78 VAL A CA 1
ATOM 634 C C . VAL A 1 78 ? -6.773 2.845 9.327 1.00 95.62 78 VAL A C 1
ATOM 636 O O . VAL A 1 78 ? -6.589 3.941 8.796 1.00 95.62 78 VAL A O 1
ATOM 639 N N . ASP A 1 79 ? -6.396 2.583 10.575 1.00 94.25 79 ASP A N 1
ATOM 640 C CA . ASP A 1 79 ? -5.848 3.583 11.495 1.00 94.25 79 ASP A CA 1
ATOM 641 C C . ASP A 1 79 ? -4.341 3.793 11.324 1.00 94.25 79 ASP A C 1
ATOM 643 O O . ASP A 1 79 ? -3.834 4.911 11.422 1.00 94.25 79 ASP A O 1
ATOM 647 N N . ASN A 1 80 ? -3.598 2.707 11.097 1.00 95.88 80 ASN A N 1
ATOM 648 C CA . ASN A 1 80 ? -2.144 2.775 10.983 1.00 95.88 80 ASN A CA 1
ATOM 649 C C . ASN A 1 80 ? -1.625 1.944 9.812 1.00 95.88 80 ASN A C 1
ATOM 651 O O . ASN A 1 80 ? -2.102 0.836 9.553 1.00 95.88 80 ASN A O 1
ATOM 655 N N . VAL A 1 81 ? -0.583 2.452 9.158 1.00 97.00 81 VAL A N 1
ATOM 656 C CA . VAL A 1 81 ? 0.055 1.801 8.012 1.00 97.00 81 VAL A CA 1
ATOM 657 C C . VAL A 1 81 ? 1.553 1.685 8.228 1.00 97.00 81 VAL A C 1
ATOM 659 O O . VAL A 1 81 ? 2.214 2.676 8.522 1.00 97.00 81 VAL A O 1
ATOM 662 N N . LEU A 1 82 ? 2.104 0.494 8.006 1.00 97.75 82 LEU A N 1
ATOM 663 C CA . LEU A 1 82 ? 3.537 0.284 7.805 1.00 97.75 82 LEU A CA 1
ATOM 664 C C . LEU A 1 82 ? 3.786 -0.151 6.358 1.00 97.75 82 LEU A C 1
ATOM 666 O O . LEU A 1 82 ? 3.474 -1.278 5.973 1.00 97.75 82 LEU A O 1
ATOM 670 N N . SER A 1 83 ? 4.361 0.740 5.558 1.00 96.56 83 SER A N 1
ATOM 671 C CA . SER A 1 83 ? 4.714 0.480 4.165 1.00 96.56 83 SER A CA 1
ATOM 672 C C . SER A 1 83 ? 6.224 0.364 4.020 1.00 96.56 83 SER A C 1
ATOM 674 O O . SER A 1 83 ? 6.953 1.313 4.305 1.00 96.56 83 SER A O 1
ATOM 676 N N . ILE A 1 84 ? 6.694 -0.810 3.604 1.00 96.38 84 ILE A N 1
ATOM 677 C CA . ILE A 1 84 ? 8.118 -1.131 3.492 1.00 96.38 84 ILE A CA 1
ATOM 678 C C . ILE A 1 84 ? 8.465 -1.297 2.016 1.00 96.38 84 ILE A C 1
ATOM 680 O O . ILE A 1 84 ? 7.913 -2.169 1.349 1.00 96.38 84 ILE A O 1
ATOM 684 N N . VAL A 1 85 ? 9.379 -0.462 1.530 1.00 93.75 85 VAL A N 1
ATOM 685 C CA . VAL A 1 85 ? 9.884 -0.360 0.152 1.00 93.75 85 VAL A CA 1
ATOM 686 C C . VAL A 1 85 ? 8.781 -0.465 -0.912 1.00 93.75 85 VAL A C 1
ATOM 688 O O . VAL A 1 85 ? 8.857 -1.317 -1.798 1.00 93.75 85 VAL A O 1
ATOM 691 N N . PRO A 1 86 ? 7.688 0.324 -0.818 1.00 92.12 86 PRO A N 1
ATOM 692 C CA . PRO A 1 86 ? 6.637 0.265 -1.823 1.00 92.12 86 PRO A CA 1
ATOM 693 C C . PRO A 1 86 ? 7.188 0.715 -3.184 1.00 92.12 86 PRO A C 1
ATOM 695 O O . PRO A 1 86 ? 7.852 1.748 -3.256 1.00 92.12 86 PRO A O 1
ATOM 698 N N . PRO A 1 87 ? 6.885 0.003 -4.278 1.00 88.56 87 PRO A N 1
ATOM 699 C CA . PRO A 1 87 ? 7.319 0.442 -5.594 1.00 88.56 87 PRO A CA 1
ATOM 700 C C . PRO A 1 87 ? 6.561 1.730 -5.967 1.00 88.56 87 PRO A C 1
ATOM 702 O O . PRO A 1 87 ? 5.340 1.816 -5.788 1.00 88.56 87 PRO A O 1
ATOM 705 N N . TYR A 1 88 ? 7.264 2.745 -6.478 1.00 77.62 88 TYR A N 1
ATOM 706 C CA . TYR A 1 88 ? 6.652 4.052 -6.766 1.00 77.62 88 TYR A CA 1
ATOM 707 C C . TYR A 1 88 ? 5.694 3.983 -7.958 1.00 77.62 88 TYR A C 1
ATOM 709 O O . TYR A 1 88 ? 4.650 4.638 -7.964 1.00 77.62 88 TYR A O 1
ATOM 717 N N . LEU A 1 89 ? 6.040 3.134 -8.935 1.00 69.50 89 LEU A N 1
ATOM 718 C CA . LEU A 1 89 ? 5.250 2.770 -10.110 1.00 69.50 89 LEU A CA 1
ATOM 719 C C . LEU A 1 89 ? 4.627 3.974 -10.830 1.00 69.50 89 LEU A C 1
ATOM 721 O O . LEU A 1 89 ? 3.555 4.477 -10.498 1.00 69.50 89 LEU A O 1
ATOM 725 N N . THR A 1 90 ? 5.308 4.421 -11.883 1.00 65.81 90 THR A N 1
ATOM 726 C CA . THR A 1 90 ? 4.942 5.616 -12.652 1.00 65.81 90 THR A CA 1
ATOM 727 C C . THR A 1 90 ? 3.728 5.382 -13.577 1.00 65.81 90 THR A C 1
ATOM 729 O O . THR A 1 90 ? 2.876 4.521 -13.351 1.00 65.81 90 THR A O 1
ATOM 732 N N . ASN A 1 91 ? 3.610 6.146 -14.672 1.00 59.00 91 ASN A N 1
ATOM 733 C CA . ASN A 1 91 ? 2.507 6.020 -15.635 1.00 59.00 91 ASN A CA 1
ATOM 734 C C . ASN A 1 91 ? 2.373 4.602 -16.232 1.00 59.00 91 ASN A C 1
ATOM 736 O O . ASN A 1 91 ? 1.338 4.310 -16.826 1.00 59.00 91 ASN A O 1
ATOM 740 N N . ALA A 1 92 ? 3.381 3.736 -16.063 1.00 59.66 92 ALA A N 1
ATOM 741 C CA . ALA A 1 92 ? 3.402 2.332 -16.462 1.00 59.66 92 ALA A CA 1
ATOM 742 C C . ALA A 1 92 ? 2.333 1.440 -15.802 1.00 59.66 92 ALA A C 1
ATOM 744 O O . ALA A 1 92 ? 2.074 0.374 -16.334 1.00 59.66 92 ALA A O 1
ATOM 745 N N . VAL A 1 93 ? 1.669 1.856 -14.720 1.00 62.97 93 VAL A N 1
ATOM 746 C CA . VAL A 1 93 ? 0.519 1.140 -14.110 1.00 62.97 93 VAL A CA 1
ATOM 747 C C . VAL A 1 93 ? -0.466 2.139 -13.496 1.00 62.97 93 VAL A C 1
ATOM 749 O O . VAL A 1 93 ? -0.887 2.038 -12.344 1.00 62.97 93 VAL A O 1
ATOM 752 N N . ALA A 1 94 ? -0.775 3.180 -14.272 1.00 71.75 94 ALA A N 1
ATOM 753 C CA . ALA A 1 94 ? -1.440 4.389 -13.805 1.00 71.75 94 ALA A CA 1
ATOM 754 C C . ALA A 1 94 ? -2.690 4.158 -12.935 1.00 71.75 94 ALA A C 1
ATOM 756 O O . ALA A 1 94 ? -2.944 4.985 -12.072 1.00 71.75 94 ALA A O 1
ATOM 757 N N . ARG A 1 95 ? -3.465 3.074 -13.086 1.00 80.19 95 ARG A N 1
ATOM 758 C CA . ARG A 1 95 ? -4.651 2.854 -12.230 1.00 80.19 95 ARG A CA 1
ATOM 759 C C . ARG A 1 95 ? -4.314 2.588 -10.766 1.00 80.19 95 ARG A C 1
ATOM 761 O O . ARG A 1 95 ? -5.136 2.884 -9.905 1.00 80.19 95 ARG A O 1
ATOM 768 N N . VAL A 1 96 ? -3.145 2.016 -10.497 1.00 84.00 96 VAL A N 1
ATOM 769 C CA . VAL A 1 96 ? -2.719 1.602 -9.150 1.00 84.00 96 VAL A CA 1
ATOM 770 C C . VAL A 1 96 ? -1.456 2.322 -8.680 1.00 84.00 96 VAL A C 1
ATOM 772 O O . VAL A 1 96 ? -0.980 2.063 -7.580 1.00 84.00 96 VAL A O 1
ATOM 775 N N . ALA A 1 97 ? -0.917 3.235 -9.491 1.00 85.88 97 ALA A N 1
ATOM 776 C CA . ALA A 1 97 ? 0.222 4.073 -9.135 1.00 85.88 97 ALA A CA 1
ATOM 777 C C . ALA A 1 97 ? -0.035 4.814 -7.816 1.00 85.88 97 ALA A C 1
ATOM 779 O O . ALA A 1 97 ? -1.043 5.517 -7.683 1.00 85.88 97 ALA A O 1
ATOM 780 N N . ILE A 1 98 ? 0.877 4.679 -6.849 1.00 83.75 98 ILE A N 1
ATOM 781 C CA . ILE A 1 98 ? 0.611 5.122 -5.475 1.00 83.75 98 ILE A CA 1
ATOM 782 C C . ILE A 1 98 ? 0.435 6.640 -5.360 1.00 83.75 98 ILE A C 1
ATOM 784 O O . ILE A 1 98 ? -0.384 7.109 -4.573 1.00 83.75 98 ILE A O 1
ATOM 788 N N . LYS A 1 99 ? 1.092 7.411 -6.232 1.00 83.19 99 LYS A N 1
ATOM 789 C CA . LYS A 1 99 ? 0.926 8.870 -6.338 1.00 83.19 99 LYS A CA 1
ATOM 790 C C . LYS A 1 99 ? -0.531 9.327 -6.503 1.00 83.19 99 LYS A C 1
ATOM 792 O O . LYS A 1 99 ? -0.855 10.450 -6.143 1.00 83.19 99 LYS A O 1
ATOM 797 N N . ASN A 1 100 ? -1.409 8.477 -7.046 1.00 85.75 100 ASN A N 1
ATOM 798 C CA . ASN A 1 100 ? -2.824 8.809 -7.243 1.00 85.75 100 ASN A CA 1
ATOM 799 C C . ASN A 1 100 ? -3.661 8.655 -5.966 1.00 85.75 100 ASN A C 1
ATOM 801 O O . ASN A 1 100 ? -4.808 9.091 -5.937 1.00 85.75 100 ASN A O 1
ATOM 805 N N . PHE A 1 101 ? -3.104 8.008 -4.943 1.00 88.94 101 PHE A N 1
ATOM 806 C CA . PHE A 1 101 ? -3.759 7.726 -3.668 1.00 88.94 101 PHE A CA 1
ATOM 807 C C . PHE A 1 101 ? -3.076 8.430 -2.495 1.00 88.94 101 PHE A C 1
ATOM 809 O O . PHE A 1 101 ? -3.709 8.585 -1.460 1.00 88.94 101 PHE A O 1
ATOM 816 N N . ALA A 1 102 ? -1.816 8.853 -2.650 1.00 87.00 102 ALA A N 1
ATOM 817 C CA . ALA A 1 102 ? -0.984 9.404 -1.579 1.00 87.00 102 ALA A CA 1
ATOM 818 C C . ALA A 1 102 ? -1.675 10.529 -0.789 1.00 87.00 102 ALA A C 1
ATOM 820 O O . ALA A 1 102 ? -1.798 10.421 0.424 1.00 87.00 102 ALA A O 1
ATOM 821 N N . THR A 1 103 ? -2.241 11.523 -1.478 1.00 88.00 103 THR A N 1
ATOM 822 C CA . THR A 1 103 ? -2.939 12.658 -0.841 1.00 88.00 103 THR A CA 1
ATOM 823 C C . THR A 1 103 ? -4.307 12.302 -0.254 1.00 88.00 103 THR A C 1
ATOM 825 O O . THR A 1 103 ? -4.950 13.133 0.380 1.00 88.00 103 THR A O 1
ATOM 828 N N . ALA A 1 104 ? -4.796 11.087 -0.505 1.00 90.00 104 ALA A N 1
ATOM 829 C CA . ALA A 1 104 ? -6.039 10.571 0.056 1.00 90.00 104 ALA A CA 1
ATOM 830 C C . ALA A 1 104 ? -5.797 9.632 1.248 1.00 90.00 104 ALA A C 1
ATOM 832 O O . ALA A 1 104 ? -6.769 9.142 1.821 1.00 90.00 104 ALA A O 1
ATOM 833 N N . VAL A 1 105 ? -4.538 9.357 1.616 1.00 88.38 105 VAL A N 1
ATOM 834 C CA . VAL A 1 105 ? -4.208 8.564 2.806 1.00 88.38 105 VAL A CA 1
ATOM 835 C C . VAL A 1 105 ? -4.673 9.325 4.051 1.00 88.38 105 VAL A C 1
ATOM 837 O O . VAL A 1 105 ? -4.096 10.335 4.426 1.00 88.38 105 VAL A O 1
ATOM 840 N N . ASP A 1 106 ? -5.729 8.817 4.687 1.00 82.00 106 ASP A N 1
ATOM 841 C CA . ASP A 1 106 ? -6.425 9.446 5.826 1.00 82.00 106 ASP A CA 1
ATOM 842 C C . ASP A 1 106 ? -6.079 8.751 7.161 1.00 82.00 106 ASP A C 1
ATOM 844 O O . ASP A 1 106 ? -6.793 8.871 8.156 1.00 82.00 106 ASP A O 1
ATOM 848 N N . SER A 1 107 ? -5.006 7.952 7.185 1.00 82.75 107 SER A N 1
ATOM 849 C CA . SER A 1 107 ? -4.617 7.189 8.373 1.00 82.75 107 SER A CA 1
ATOM 850 C C . SER A 1 107 ? -3.898 8.070 9.403 1.00 82.75 107 SER A C 1
ATOM 852 O O . SER A 1 107 ? -2.906 8.716 9.059 1.00 82.75 107 SER A O 1
ATOM 854 N N . PRO A 1 108 ? -4.299 8.023 10.689 1.00 80.75 108 PRO A N 1
ATOM 855 C CA . PRO A 1 108 ? -3.626 8.716 11.786 1.00 80.75 108 PRO A CA 1
ATOM 856 C C . PRO A 1 108 ? -2.107 8.529 11.872 1.00 80.75 108 PRO A C 1
ATOM 858 O O . PRO A 1 108 ? -1.413 9.437 12.335 1.00 80.75 108 PRO A O 1
ATOM 861 N N . LYS A 1 109 ? -1.574 7.355 11.497 1.00 93.12 109 LYS A N 1
ATOM 862 C CA . LYS A 1 109 ? -0.124 7.100 11.494 1.00 93.12 109 LYS A CA 1
ATOM 863 C C . LYS A 1 109 ? 0.318 6.316 10.269 1.00 93.12 109 LYS A C 1
ATOM 865 O O . LYS A 1 109 ? -0.187 5.228 9.996 1.00 93.12 109 LYS A O 1
ATOM 870 N N . VAL A 1 110 ? 1.352 6.821 9.604 1.00 95.50 110 VAL A N 1
ATOM 871 C CA . VAL A 1 110 ? 2.013 6.145 8.487 1.00 95.50 110 VAL A CA 1
ATOM 872 C C . VAL A 1 110 ? 3.506 6.040 8.778 1.00 95.50 110 VAL A C 1
ATOM 874 O O . VAL A 1 110 ? 4.174 7.041 9.023 1.00 95.50 110 VAL A O 1
ATOM 877 N N . TRP A 1 111 ? 4.034 4.819 8.738 1.00 96.50 111 TRP A N 1
ATOM 878 C CA . TRP A 1 111 ? 5.465 4.544 8.687 1.00 96.50 111 TRP A CA 1
ATOM 879 C C . TRP A 1 111 ? 5.831 4.141 7.264 1.00 96.50 111 TRP A C 1
ATOM 881 O O . TRP A 1 111 ? 5.407 3.087 6.786 1.00 96.50 111 TRP A O 1
ATOM 891 N N . LEU A 1 112 ? 6.621 4.981 6.601 1.00 95.00 112 LEU A N 1
ATOM 892 C CA . LEU A 1 112 ? 7.206 4.688 5.300 1.00 95.00 112 LEU A CA 1
ATOM 893 C C . LEU A 1 112 ? 8.677 4.315 5.499 1.00 95.00 112 LEU A C 1
ATOM 895 O O . LEU A 1 112 ? 9.456 5.112 6.016 1.00 95.00 112 LEU A O 1
ATOM 899 N N . VAL A 1 113 ? 9.042 3.093 5.121 1.00 95.38 113 VAL A N 1
ATOM 900 C CA . VAL A 1 113 ? 10.423 2.602 5.149 1.00 95.38 113 VAL A CA 1
ATOM 901 C C . VAL A 1 113 ? 10.883 2.458 3.706 1.00 95.38 113 VAL A C 1
ATOM 903 O O . VAL A 1 113 ? 10.427 1.549 3.023 1.00 95.38 113 VAL A O 1
ATOM 906 N N . SER A 1 114 ? 11.748 3.347 3.231 1.00 91.75 114 SER A N 1
ATOM 907 C CA . SER A 1 114 ? 12.330 3.306 1.883 1.00 91.75 114 SER A CA 1
ATOM 908 C C . SER A 1 114 ? 13.767 2.777 1.902 1.00 91.75 114 SER A C 1
ATOM 910 O O . SER A 1 114 ? 14.356 2.583 2.966 1.00 91.75 114 SER A O 1
ATOM 912 N N . ALA A 1 115 ? 14.321 2.531 0.717 1.00 88.38 115 ALA A N 1
ATOM 913 C CA . ALA A 1 115 ? 15.732 2.226 0.517 1.00 88.38 115 ALA A CA 1
ATOM 914 C C . ALA A 1 115 ? 16.329 3.211 -0.499 1.00 88.38 115 ALA A C 1
ATOM 916 O O . ALA A 1 115 ? 15.630 3.655 -1.411 1.00 88.38 115 ALA A O 1
ATOM 917 N N . ASP A 1 116 ? 17.609 3.539 -0.325 1.00 81.81 116 ASP A N 1
ATOM 918 C CA . ASP A 1 116 ? 18.326 4.486 -1.194 1.00 81.81 116 ASP A CA 1
ATOM 919 C C . ASP A 1 116 ? 18.785 3.830 -2.512 1.00 81.81 116 ASP A C 1
ATOM 921 O O . ASP A 1 116 ? 19.041 4.516 -3.499 1.00 81.81 116 ASP A O 1
ATOM 925 N N . ASP A 1 117 ? 18.864 2.496 -2.529 1.00 82.56 117 ASP A N 1
ATOM 926 C CA . ASP A 1 117 ? 19.234 1.664 -3.679 1.00 82.56 117 ASP A CA 1
ATOM 927 C C . ASP A 1 117 ? 18.142 0.604 -3.913 1.00 82.56 117 ASP A C 1
ATOM 929 O O . ASP A 1 117 ? 18.220 -0.520 -3.409 1.00 82.56 117 ASP A O 1
ATOM 933 N N . ASP A 1 118 ? 17.068 1.001 -4.603 1.00 81.19 118 ASP A N 1
ATOM 934 C CA . ASP A 1 118 ? 15.921 0.150 -4.942 1.00 81.19 118 ASP A CA 1
ATOM 935 C C . ASP A 1 118 ? 15.628 0.203 -6.450 1.00 81.19 118 ASP A C 1
ATOM 937 O O . ASP A 1 118 ? 15.575 1.266 -7.071 1.00 81.19 118 ASP A O 1
ATOM 941 N N . GLU A 1 119 ? 15.436 -0.973 -7.051 1.00 79.62 119 GLU A N 1
ATOM 942 C CA . GLU A 1 119 ? 15.210 -1.136 -8.494 1.00 79.62 119 GLU A CA 1
ATOM 943 C C . GLU A 1 119 ? 13.847 -0.576 -8.954 1.00 79.62 119 GLU A C 1
ATOM 945 O O . GLU A 1 119 ? 13.668 -0.254 -10.129 1.00 79.62 119 GLU A O 1
ATOM 950 N N . TYR A 1 120 ? 12.885 -0.431 -8.039 1.00 81.25 120 TYR A N 1
ATOM 951 C CA . TYR A 1 120 ? 11.489 -0.082 -8.313 1.00 81.25 120 TYR A CA 1
ATOM 952 C C . TYR A 1 120 ? 11.068 1.293 -7.765 1.00 81.25 120 TYR A C 1
ATOM 954 O O . TYR A 1 120 ? 9.937 1.729 -8.028 1.00 81.25 120 TYR A O 1
ATOM 962 N N . ALA A 1 121 ? 11.940 1.974 -7.016 1.00 84.00 121 ALA A N 1
ATOM 963 C CA . ALA A 1 121 ? 11.747 3.346 -6.555 1.00 84.00 121 ALA A CA 1
ATOM 964 C C . ALA A 1 121 ? 13.084 4.057 -6.289 1.00 84.00 121 ALA A C 1
ATOM 966 O O . ALA A 1 121 ? 13.855 3.660 -5.420 1.00 84.00 121 ALA A O 1
ATOM 967 N N . SER A 1 122 ? 13.330 5.171 -6.976 1.00 88.62 122 SER A N 1
ATOM 968 C CA . SER A 1 122 ? 14.479 6.036 -6.677 1.00 88.62 122 SER A CA 1
ATOM 969 C C . SER A 1 122 ? 14.295 6.831 -5.375 1.00 88.62 122 SER A C 1
ATOM 971 O O . SER A 1 122 ? 13.170 7.086 -4.946 1.00 88.62 122 SER A O 1
ATOM 973 N N . GLU A 1 123 ? 15.391 7.315 -4.781 1.00 90.56 123 GLU A N 1
ATOM 974 C CA . GLU A 1 123 ? 15.368 8.207 -3.604 1.00 90.56 123 GLU A CA 1
ATOM 975 C C . GLU A 1 123 ? 14.403 9.392 -3.792 1.00 90.56 123 GLU A C 1
ATOM 977 O O . GLU A 1 123 ? 13.537 9.640 -2.957 1.00 90.56 123 GLU A O 1
ATOM 982 N N . ARG A 1 124 ? 14.471 10.058 -4.952 1.00 90.31 124 ARG A N 1
ATOM 983 C CA . ARG A 1 124 ? 13.588 11.182 -5.297 1.00 90.31 124 ARG A CA 1
ATOM 984 C C . ARG A 1 124 ? 12.111 10.787 -5.357 1.00 90.31 124 ARG A C 1
ATOM 986 O O . ARG A 1 124 ? 11.237 11.589 -5.041 1.00 90.31 124 ARG A O 1
ATOM 993 N N . GLU A 1 125 ? 11.813 9.586 -5.836 1.00 90.56 125 GLU A N 1
ATOM 994 C CA . GLU A 1 125 ? 10.445 9.070 -5.893 1.00 90.56 125 GLU A CA 1
ATOM 995 C C . GLU A 1 125 ? 9.925 8.711 -4.498 1.00 90.56 125 GLU A C 1
ATOM 997 O O . GLU A 1 125 ? 8.771 9.004 -4.184 1.00 90.56 125 GLU A O 1
ATOM 1002 N N . ASN A 1 126 ? 10.783 8.149 -3.645 1.00 91.12 126 ASN A N 1
ATOM 1003 C CA . ASN A 1 126 ? 10.472 7.892 -2.242 1.00 91.12 126 ASN A CA 1
ATOM 1004 C C . ASN A 1 126 ? 10.197 9.197 -1.479 1.00 91.12 126 ASN A C 1
ATOM 1006 O O . ASN A 1 126 ? 9.209 9.273 -0.749 1.00 91.12 126 ASN A O 1
ATOM 1010 N N . GLU A 1 127 ? 11.007 10.236 -1.698 1.00 91.44 127 GLU A N 1
ATOM 1011 C CA . GLU A 1 127 ? 10.799 11.572 -1.126 1.00 91.44 127 GLU A CA 1
ATOM 1012 C C . GLU A 1 127 ? 9.477 12.185 -1.612 1.00 91.44 127 GLU A C 1
ATOM 1014 O O . GLU A 1 127 ? 8.647 12.599 -0.806 1.00 91.44 127 GLU A O 1
ATOM 1019 N N . ALA A 1 128 ? 9.203 12.135 -2.920 1.00 90.88 128 ALA A N 1
ATOM 1020 C CA . ALA A 1 128 ? 7.947 12.637 -3.476 1.00 90.88 128 ALA A CA 1
ATOM 1021 C C . ALA A 1 128 ? 6.711 11.902 -2.925 1.00 90.88 128 ALA A C 1
ATOM 1023 O O . ALA A 1 128 ? 5.660 12.514 -2.729 1.00 90.88 128 ALA A O 1
ATOM 1024 N N . LEU A 1 129 ? 6.815 10.589 -2.690 1.00 91.00 129 LEU A N 1
ATOM 1025 C CA . LEU A 1 129 ? 5.752 9.813 -2.058 1.00 91.00 129 LEU A CA 1
ATOM 1026 C C . LEU A 1 129 ? 5.554 10.220 -0.595 1.00 91.00 129 LEU A C 1
ATOM 1028 O O . LEU A 1 129 ? 4.411 10.379 -0.170 1.00 91.00 129 LEU A O 1
ATOM 1032 N N . PHE A 1 130 ? 6.641 10.385 0.161 1.00 92.25 130 PHE A N 1
ATOM 1033 C CA . PHE A 1 130 ? 6.589 10.838 1.549 1.00 92.25 130 PHE A CA 1
ATOM 1034 C C . PHE A 1 130 ? 5.889 12.196 1.659 1.00 92.25 130 PHE A C 1
ATOM 1036 O O . PHE A 1 130 ? 4.916 12.323 2.403 1.00 92.25 130 PHE A O 1
ATOM 1043 N N . ASP A 1 131 ? 6.320 13.170 0.858 1.00 92.50 131 ASP A N 1
ATOM 1044 C CA . ASP A 1 131 ? 5.754 14.519 0.849 1.00 92.50 131 ASP A CA 1
ATOM 1045 C C . ASP A 1 131 ? 4.265 14.514 0.491 1.00 92.50 131 ASP A C 1
ATOM 1047 O O . ASP A 1 131 ? 3.474 15.223 1.109 1.00 92.50 131 ASP A O 1
ATOM 1051 N N . ALA A 1 132 ? 3.861 13.686 -0.478 1.00 91.00 132 ALA A N 1
ATOM 1052 C CA . ALA A 1 132 ? 2.465 13.578 -0.898 1.00 91.00 132 ALA A CA 1
ATOM 1053 C C . ALA A 1 132 ? 1.557 12.899 0.142 1.00 91.00 132 ALA A C 1
ATOM 1055 O O . ALA A 1 132 ? 0.349 13.117 0.114 1.00 91.00 132 ALA A O 1
ATOM 1056 N N . ILE A 1 133 ? 2.107 12.057 1.022 1.00 91.00 133 ILE A N 1
ATOM 1057 C CA . ILE A 1 133 ? 1.369 11.474 2.155 1.00 91.00 133 ILE A CA 1
ATOM 1058 C C . ILE A 1 133 ? 1.293 12.474 3.318 1.00 91.00 133 ILE A C 1
ATOM 1060 O O . ILE A 1 133 ? 0.323 12.470 4.069 1.00 91.00 133 ILE A O 1
ATOM 1064 N N . ALA A 1 134 ? 2.318 13.311 3.490 1.00 87.44 134 ALA A N 1
ATOM 1065 C CA . ALA A 1 134 ? 2.425 14.254 4.601 1.00 87.44 134 ALA A CA 1
ATOM 1066 C C . ALA A 1 134 ? 1.692 15.595 4.379 1.00 87.44 134 ALA A C 1
ATOM 1068 O O . ALA A 1 134 ? 1.638 16.404 5.309 1.00 87.44 134 ALA A O 1
ATOM 1069 N N . SER A 1 135 ? 1.178 15.846 3.168 1.00 80.56 135 SER A N 1
ATOM 1070 C CA . SER A 1 135 ? 0.493 17.088 2.766 1.00 80.56 135 SER A CA 1
ATOM 1071 C C . SER A 1 135 ? -0.969 17.142 3.193 1.00 80.56 135 SER A C 1
ATOM 1073 O O . SER A 1 135 ? -1.390 18.209 3.695 1.00 80.56 135 SER A O 1
#

InterPro domains:
  IPR008391 Acetyl xylan esterase domain [PF05448] (37-93)
  IPR029058 Alpha/Beta hydrolase fold [G3DSA:3.40.50.1820] (1-135)
  IPR029058 Alpha/Beta hydrolase fold [SSF53474] (28-133)

Secondary structure (DSSP, 8-state):
-TTT--TTS-HHHHHHHHHHH---HHHHHHHHHHHHHHHHHHHHHHT-TTS-TT-EEEEEETHHHHHHHHHHHH-TTEEEEEEES-----GGGTTT-GGGTGGG---SEEEEE--SS-SS--HHHHHHHHHHHH-

pLDDT: mean 87.76, std 9.47, range [53.56, 97.75]

Organism: NCBI:txid161398